Protein AF-A0A183GHV6-F1 (afdb_monomer_lite)

Foldseek 3Di:
DVVVVVVVLLCVVVPDPDDLVVVVVVVVVVVVVVVVVVCCVVCVCVQDVPHDDPVSNVVSVCPPVDPVNVVVVVVVVVVVVVVSVCSVPPDVLVVLVVVLVVLVVVVVCCCVVVVDDQDPVNVVVNVVSNVVSVVVNVDRDD

Radius of gyration: 20.8 Å; chains: 1; bounding box: 49×36×45 Å

InterPro domains:
  IPR007271 Nucleotide-sugar transporter [PF04142] (1-137)
  IPR007271 Nucleotide-sugar transporter [PTHR10231] (1-140)

Structure (mmCIF, N/CA/C/O backbone):
data_AF-A0A183GHV6-F1
#
_entry.id   AF-A0A183GHV6-F1
#
loop_
_atom_site.group_PDB
_atom_site.id
_atom_site.type_symbol
_atom_site.label_atom_id
_atom_site.label_alt_id
_atom_site.label_comp_id
_atom_site.label_asym_id
_atom_site.label_entity_id
_atom_site.label_seq_id
_atom_site.pdbx_PDB_ins_code
_atom_site.Cartn_x
_atom_site.Cartn_y
_atom_site.Cartn_z
_atom_site.occupancy
_atom_site.B_iso_or_equiv
_atom_site.auth_seq_id
_atom_site.auth_comp_id
_atom_site.auth_asym_id
_atom_site.auth_atom_id
_atom_site.pdbx_PDB_model_num
ATOM 1 N N . LEU A 1 1 ? 5.113 -12.971 8.756 1.00 46.47 1 LEU A N 1
ATOM 2 C CA . LEU A 1 1 ? 5.790 -11.670 8.529 1.00 46.47 1 LEU A CA 1
ATOM 3 C C . LEU A 1 1 ? 4.842 -10.474 8.697 1.00 46.47 1 LEU A C 1
ATOM 5 O O . LEU A 1 1 ? 5.107 -9.640 9.548 1.00 46.47 1 LEU A O 1
ATOM 9 N N . SER A 1 2 ? 3.716 -10.418 7.967 1.00 44.75 2 SER A N 1
ATOM 10 C CA . SER A 1 2 ? 2.761 -9.287 8.019 1.00 44.75 2 SER A CA 1
ATOM 11 C C . SER A 1 2 ? 2.154 -9.033 9.415 1.00 44.75 2 SER A C 1
ATOM 13 O O . SER A 1 2 ? 2.135 -7.895 9.874 1.00 44.75 2 SER A O 1
ATOM 15 N N . GLY A 1 3 ? 1.780 -10.088 10.154 1.00 49.81 3 GLY A N 1
ATOM 16 C CA . GLY A 1 3 ? 1.239 -9.942 11.516 1.00 49.81 3 GLY A CA 1
ATOM 17 C C . GLY A 1 3 ? 2.227 -9.358 12.537 1.00 49.81 3 GLY A C 1
ATOM 18 O O . GLY A 1 3 ? 1.832 -8.587 13.403 1.00 49.81 3 GLY A O 1
ATOM 19 N N . PHE A 1 4 ? 3.525 -9.651 12.403 1.00 62.03 4 PHE A N 1
ATOM 20 C CA . PHE A 1 4 ? 4.556 -9.124 13.306 1.00 62.03 4 PHE A CA 1
ATOM 21 C C . PHE A 1 4 ? 4.822 -7.632 13.055 1.00 62.03 4 PHE A C 1
ATOM 23 O O . PHE A 1 4 ? 4.940 -6.858 14.003 1.00 62.03 4 PHE A O 1
ATOM 30 N N . ALA A 1 5 ? 4.833 -7.211 11.784 1.00 62.97 5 ALA A N 1
ATOM 31 C CA . ALA A 1 5 ? 4.931 -5.800 11.413 1.00 62.97 5 ALA A CA 1
ATOM 32 C C . ALA A 1 5 ? 3.739 -4.986 11.951 1.00 62.97 5 ALA A C 1
ATOM 34 O O . ALA A 1 5 ? 3.932 -3.879 12.447 1.00 62.97 5 ALA A O 1
ATOM 35 N N . GLY A 1 6 ? 2.531 -5.565 11.928 1.00 54.66 6 GLY A N 1
ATOM 36 C CA . GLY A 1 6 ? 1.328 -4.944 12.489 1.00 54.66 6 GLY A CA 1
ATOM 37 C C . GLY A 1 6 ? 1.416 -4.705 14.000 1.00 54.66 6 GLY A C 1
ATOM 38 O O . GLY A 1 6 ? 1.182 -3.587 14.454 1.00 54.66 6 GLY A O 1
ATOM 39 N N . ILE A 1 7 ? 1.826 -5.717 14.774 1.00 68.62 7 ILE A N 1
ATOM 40 C CA . ILE A 1 7 ? 1.947 -5.615 16.242 1.00 68.62 7 ILE A CA 1
ATOM 41 C C . ILE A 1 7 ? 3.059 -4.630 16.642 1.00 68.62 7 ILE A C 1
ATOM 43 O O . ILE A 1 7 ? 2.906 -3.865 17.596 1.00 68.62 7 ILE A O 1
ATOM 47 N N . TYR A 1 8 ? 4.173 -4.608 15.903 1.00 65.44 8 TYR A N 1
ATOM 48 C CA . TYR A 1 8 ? 5.269 -3.669 16.156 1.00 65.44 8 TYR A CA 1
ATOM 49 C C . TYR A 1 8 ? 4.860 -2.216 15.865 1.00 65.44 8 TYR A C 1
ATOM 51 O O . TYR A 1 8 ? 5.132 -1.324 16.671 1.00 65.44 8 TYR A O 1
ATOM 59 N N . PHE A 1 9 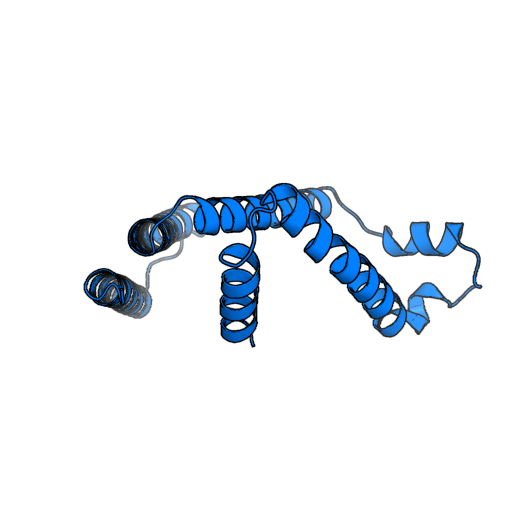? 4.139 -1.989 14.762 1.00 64.75 9 PHE A N 1
ATOM 60 C CA . PHE A 1 9 ? 3.578 -0.684 14.406 1.00 64.75 9 PHE A CA 1
ATOM 61 C C . PHE A 1 9 ? 2.576 -0.198 15.462 1.00 64.75 9 PHE A C 1
ATOM 63 O O . PHE A 1 9 ? 2.652 0.948 15.903 1.00 64.75 9 PHE A O 1
ATOM 70 N N . GLU A 1 10 ? 1.693 -1.084 15.936 1.00 64.88 10 GLU A N 1
ATOM 71 C CA . GLU A 1 10 ? 0.711 -0.785 16.983 1.00 64.88 10 GLU A CA 1
ATOM 72 C C . GLU A 1 10 ? 1.373 -0.406 18.318 1.00 64.88 10 GLU A C 1
ATOM 74 O O . GLU A 1 10 ? 0.989 0.590 18.939 1.00 64.88 10 GLU A O 1
ATOM 79 N N . LYS A 1 11 ? 2.415 -1.140 18.733 1.00 67.06 11 LYS A N 1
ATOM 80 C CA . LYS A 1 11 ? 3.175 -0.851 19.961 1.00 67.06 11 LYS A CA 1
ATOM 81 C C . LYS A 1 11 ? 3.912 0.487 19.880 1.00 67.06 11 LYS A C 1
ATOM 83 O O . LYS A 1 11 ? 3.909 1.251 20.845 1.00 67.06 11 LYS A O 1
ATOM 88 N N . ILE A 1 12 ? 4.498 0.795 18.723 1.00 64.81 12 ILE A N 1
ATOM 89 C CA . ILE A 1 12 ? 5.139 2.089 18.477 1.00 64.81 12 ILE A CA 1
ATOM 90 C C . ILE A 1 12 ? 4.121 3.217 18.501 1.00 64.81 12 ILE A C 1
ATOM 92 O O . ILE A 1 12 ? 4.461 4.265 19.033 1.00 64.81 12 ILE A O 1
ATOM 96 N N . LEU A 1 13 ? 2.901 3.018 17.988 1.00 59.25 13 LEU A N 1
ATOM 97 C CA . LEU A 1 13 ? 1.853 4.041 17.940 1.00 59.25 13 LEU A CA 1
ATOM 98 C C . LEU A 1 13 ? 1.196 4.331 19.296 1.00 59.25 13 LEU A C 1
ATOM 100 O O . LEU A 1 13 ? 0.913 5.490 19.601 1.00 59.25 13 LEU A O 1
ATOM 104 N N . LYS A 1 14 ? 0.959 3.307 20.118 1.00 61.59 14 LYS A N 1
ATOM 105 C CA . LYS A 1 14 ? 0.257 3.465 21.403 1.00 61.59 14 LYS A CA 1
ATOM 106 C C . LYS A 1 14 ? 1.163 3.904 22.565 1.00 61.59 14 LYS A C 1
ATOM 108 O O . LYS A 1 14 ? 0.649 4.357 23.577 1.00 61.59 14 LYS A O 1
ATOM 113 N N . GLY A 1 15 ? 2.491 3.809 22.436 1.00 54.22 15 GLY A N 1
ATOM 114 C CA . GLY A 1 15 ? 3.444 4.094 23.525 1.00 54.22 15 GLY A CA 1
ATOM 115 C C . GLY A 1 15 ? 4.058 5.504 23.586 1.00 54.22 15 GLY A C 1
ATOM 116 O O . GLY A 1 15 ? 5.045 5.683 24.288 1.00 54.22 15 GLY A O 1
ATOM 117 N N . SER A 1 16 ? 3.575 6.496 22.826 1.00 51.66 16 SER A N 1
ATOM 118 C CA . SER A 1 16 ? 4.179 7.850 22.824 1.00 51.66 16 SER A CA 1
ATOM 119 C C . SER A 1 16 ? 3.195 8.917 22.334 1.00 51.66 16 SER A C 1
ATOM 121 O O . SER A 1 16 ? 2.488 8.661 21.355 1.00 51.66 16 SER A O 1
ATOM 123 N N . ASP A 1 17 ? 3.222 10.108 22.942 1.00 55.44 17 ASP A N 1
ATOM 124 C CA . ASP A 1 17 ? 2.400 11.302 22.635 1.00 55.44 17 ASP A CA 1
ATOM 125 C C . ASP A 1 17 ? 2.811 12.023 21.332 1.00 55.44 17 ASP A C 1
ATOM 127 O O . ASP A 1 17 ? 2.689 13.238 21.179 1.00 55.44 17 ASP A O 1
ATOM 131 N N . VAL A 1 18 ? 3.349 11.283 20.364 1.00 58.31 18 VAL A N 1
ATOM 132 C CA . VAL A 1 18 ? 3.822 11.833 19.090 1.00 58.31 18 VAL A CA 1
ATOM 133 C C . VAL A 1 18 ? 2.706 11.761 18.054 1.00 58.31 18 VAL A C 1
ATOM 135 O O . VAL A 1 18 ? 2.031 10.738 17.905 1.00 58.31 18 VAL A O 1
ATOM 138 N N . SER A 1 19 ? 2.533 12.845 17.291 1.00 65.12 19 SER A N 1
ATOM 139 C CA . SER A 1 19 ? 1.513 12.910 16.245 1.00 65.12 19 SER A CA 1
ATOM 140 C C . SER A 1 19 ? 1.689 11.789 15.209 1.00 65.12 19 SER A C 1
ATOM 142 O O . SER A 1 19 ? 2.788 11.431 14.784 1.00 65.12 19 SER A O 1
ATOM 144 N N . ILE A 1 20 ? 0.569 11.217 14.783 1.00 64.75 20 ILE A N 1
ATOM 145 C CA . ILE A 1 20 ? 0.537 10.015 13.934 1.00 64.75 20 ILE A CA 1
ATOM 146 C C . ILE A 1 20 ? 1.094 10.283 12.533 1.00 64.75 20 ILE A C 1
ATOM 148 O O . ILE A 1 20 ? 1.685 9.403 11.914 1.00 64.75 20 ILE A O 1
ATOM 152 N N . TRP A 1 21 ? 0.997 11.530 12.082 1.00 67.19 21 TRP A N 1
ATOM 153 C CA . TRP A 1 21 ? 1.610 12.004 10.847 1.00 67.19 21 TRP A CA 1
ATOM 154 C C . TRP A 1 21 ? 3.138 11.986 10.923 1.00 67.19 21 TRP A C 1
ATOM 156 O O . TRP A 1 21 ? 3.788 11.518 9.993 1.00 67.19 21 TRP A O 1
ATOM 166 N N . ILE A 1 22 ? 3.708 12.402 12.059 1.00 71.06 22 ILE A N 1
ATOM 167 C CA . ILE A 1 22 ? 5.158 12.363 12.289 1.00 71.06 22 ILE A CA 1
ATOM 168 C C . ILE A 1 22 ? 5.654 10.918 12.324 1.00 71.06 22 ILE A C 1
ATOM 170 O O . ILE A 1 22 ? 6.669 10.616 11.703 1.00 71.06 22 ILE A O 1
ATOM 174 N N . ARG A 1 23 ? 4.912 9.997 12.952 1.00 68.56 23 ARG A N 1
ATOM 175 C CA . ARG A 1 23 ? 5.259 8.568 12.912 1.00 68.56 23 ARG A CA 1
ATOM 176 C C 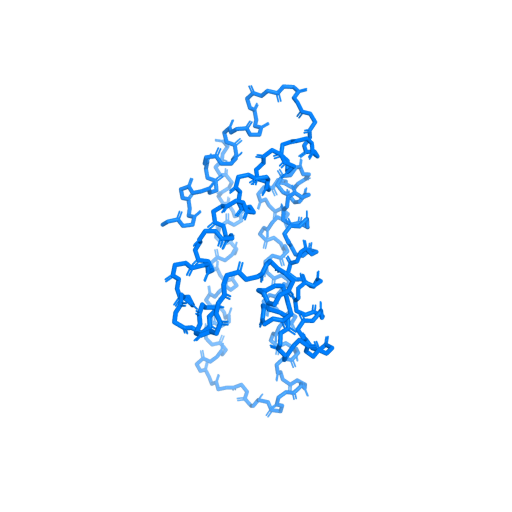. ARG A 1 23 ? 5.178 7.968 11.511 1.00 68.56 23 ARG A C 1
ATOM 178 O O . ARG A 1 23 ? 6.058 7.200 11.139 1.00 68.56 23 ARG A O 1
ATOM 185 N N . ASN A 1 24 ? 4.164 8.330 10.724 1.00 73.62 24 ASN A N 1
ATOM 186 C CA . ASN A 1 24 ? 4.056 7.866 9.341 1.00 73.62 24 ASN A CA 1
ATOM 187 C C . ASN A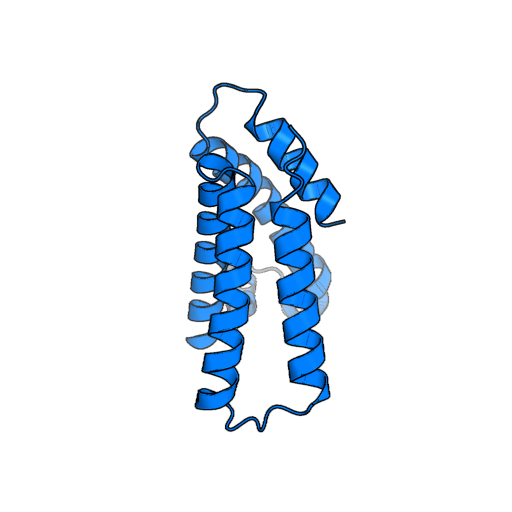 1 24 ? 5.259 8.337 8.504 1.00 73.62 24 ASN A C 1
ATOM 189 O O . ASN A 1 24 ? 5.837 7.552 7.760 1.00 73.62 24 ASN A O 1
ATOM 193 N N . ILE A 1 25 ? 5.705 9.583 8.698 1.00 78.25 25 ILE A N 1
ATOM 194 C CA . ILE A 1 25 ? 6.913 10.119 8.053 1.00 78.25 25 ILE A CA 1
ATOM 195 C C . ILE A 1 25 ? 8.174 9.391 8.543 1.00 78.25 25 ILE A C 1
ATOM 197 O O . ILE A 1 25 ? 8.996 8.974 7.730 1.00 78.25 25 ILE A O 1
ATOM 201 N N . GLN A 1 26 ? 8.318 9.180 9.854 1.00 79.06 26 GLN A N 1
ATOM 202 C CA . GLN A 1 26 ? 9.460 8.470 10.443 1.00 79.06 26 GLN A CA 1
ATOM 203 C C . GLN A 1 26 ? 9.573 7.017 9.978 1.00 79.06 26 GLN A C 1
ATOM 205 O O . GLN A 1 26 ? 10.680 6.499 9.910 1.00 79.06 26 GLN A O 1
ATOM 210 N N . LEU A 1 27 ? 8.457 6.361 9.657 1.00 74.50 27 LEU A N 1
ATOM 211 C CA . LEU A 1 27 ? 8.442 4.994 9.131 1.00 74.50 27 LEU A CA 1
ATOM 212 C C . LEU A 1 27 ? 8.598 4.966 7.604 1.00 74.50 27 LEU A C 1
ATOM 214 O O . LEU A 1 27 ? 9.220 4.047 7.068 1.00 74.50 27 LEU A O 1
ATOM 218 N N . ALA A 1 28 ? 8.115 5.993 6.899 1.00 79.44 28 ALA A N 1
ATOM 219 C CA . ALA A 1 28 ? 8.306 6.139 5.459 1.00 79.44 28 ALA A CA 1
ATOM 220 C C . ALA A 1 28 ? 9.770 6.436 5.088 1.00 79.44 28 ALA A C 1
ATOM 222 O O . ALA A 1 28 ? 10.278 5.857 4.133 1.00 79.44 28 ALA A O 1
ATOM 223 N N . LEU A 1 29 ? 10.472 7.279 5.852 1.00 81.38 29 LEU A N 1
ATOM 224 C CA . LEU A 1 29 ? 11.864 7.669 5.581 1.00 81.38 29 LEU A CA 1
ATOM 225 C C . LEU A 1 29 ? 12.846 6.482 5.448 1.00 81.38 29 LEU A C 1
ATOM 227 O O . LEU A 1 29 ? 13.490 6.365 4.403 1.00 81.38 29 LEU A O 1
ATOM 231 N N . PRO A 1 30 ? 12.960 5.566 6.429 1.00 80.12 30 PRO A N 1
ATOM 232 C CA . PRO A 1 30 ? 13.814 4.391 6.293 1.00 80.12 30 PRO A CA 1
ATOM 233 C C . PRO A 1 30 ? 13.283 3.430 5.224 1.00 80.12 30 PRO A C 1
ATOM 235 O O . PRO A 1 30 ? 14.077 2.805 4.527 1.00 80.12 30 PRO A O 1
ATOM 238 N N . SER A 1 31 ? 11.962 3.348 5.030 1.00 79.75 31 SER A N 1
ATOM 239 C CA . SER A 1 31 ? 11.369 2.513 3.976 1.00 79.75 31 SER A CA 1
ATOM 240 C C . SER A 1 31 ? 11.790 2.966 2.577 1.00 79.75 31 SER A C 1
ATOM 242 O O . SER A 1 31 ? 12.114 2.123 1.746 1.00 79.75 31 SER A O 1
ATOM 244 N N . ILE A 1 32 ? 11.852 4.278 2.323 1.00 82.94 32 ILE A N 1
ATOM 245 C CA . ILE A 1 32 ? 12.343 4.842 1.055 1.00 82.94 32 ILE A CA 1
ATOM 246 C C . ILE A 1 32 ? 13.817 4.483 0.850 1.00 82.94 32 ILE A C 1
ATOM 248 O O . ILE A 1 32 ? 14.193 4.051 -0.237 1.00 82.94 32 ILE A O 1
ATOM 252 N N . PHE A 1 33 ? 14.639 4.603 1.896 1.00 83.38 33 PHE A N 1
ATOM 253 C CA . PHE A 1 33 ? 16.059 4.257 1.826 1.00 83.38 33 PHE A CA 1
ATOM 254 C C . PHE A 1 33 ? 16.275 2.776 1.479 1.00 83.38 33 PHE A C 1
ATOM 256 O O . PHE A 1 33 ? 17.013 2.455 0.548 1.00 83.38 33 PHE A O 1
ATOM 263 N N . PHE A 1 34 ? 15.586 1.869 2.177 1.00 80.81 34 PHE A N 1
ATOM 264 C CA . PHE A 1 34 ? 15.679 0.435 1.899 1.00 80.81 34 PHE A CA 1
ATOM 265 C C . PHE A 1 34 ? 15.079 0.055 0.543 1.00 80.81 34 PHE A C 1
ATOM 267 O O . PHE A 1 34 ? 15.654 -0.785 -0.145 1.00 80.81 34 PHE A O 1
ATOM 274 N N . ALA A 1 35 ? 13.969 0.670 0.129 1.00 80.38 35 ALA A N 1
ATOM 275 C CA . ALA A 1 35 ? 13.368 0.427 -1.182 1.00 80.38 35 ALA A CA 1
ATOM 276 C C . ALA A 1 35 ? 14.309 0.840 -2.319 1.00 80.38 35 ALA A C 1
ATOM 278 O O . ALA A 1 35 ? 14.461 0.099 -3.290 1.00 80.38 35 ALA A O 1
ATOM 279 N N . LEU A 1 36 ? 14.986 1.981 -2.169 1.00 77.31 36 LEU A N 1
ATOM 280 C CA . LEU A 1 36 ? 15.978 2.456 -3.126 1.00 77.31 36 LEU A CA 1
ATOM 281 C C . LEU A 1 36 ? 17.183 1.503 -3.197 1.00 77.31 36 LEU A C 1
ATOM 283 O O . LEU A 1 36 ? 17.592 1.111 -4.287 1.00 77.31 36 LEU A O 1
ATOM 287 N N . LEU A 1 37 ? 17.704 1.067 -2.046 1.00 80.25 37 LEU A N 1
ATOM 288 C CA . LEU A 1 37 ? 18.802 0.096 -1.974 1.00 80.25 37 LEU A CA 1
ATOM 289 C C . LEU A 1 37 ? 18.410 -1.231 -2.645 1.00 80.25 37 LEU A C 1
ATOM 291 O O . LEU A 1 37 ? 19.166 -1.771 -3.449 1.00 80.25 37 LEU A O 1
ATOM 295 N N . PHE A 1 38 ? 17.205 -1.732 -2.374 1.00 78.44 38 PHE A N 1
ATOM 296 C CA . PHE A 1 38 ? 16.706 -2.974 -2.961 1.00 78.44 38 PHE A CA 1
ATOM 297 C C . PHE A 1 38 ? 16.516 -2.870 -4.480 1.00 78.44 38 PHE A C 1
ATOM 299 O O . PHE A 1 38 ? 16.835 -3.817 -5.198 1.00 78.44 38 PHE A O 1
ATOM 306 N N . ALA A 1 39 ? 16.039 -1.721 -4.971 1.00 74.50 39 ALA A N 1
ATOM 307 C CA . ALA A 1 39 ? 15.926 -1.444 -6.401 1.00 74.50 39 ALA A CA 1
ATOM 308 C C . ALA A 1 39 ? 17.302 -1.463 -7.085 1.00 74.50 39 ALA A C 1
ATOM 310 O O . ALA A 1 39 ? 17.463 -2.129 -8.106 1.00 74.50 39 ALA A O 1
ATOM 311 N N . PHE A 1 40 ? 18.313 -0.830 -6.480 1.00 72.00 40 PHE A N 1
ATOM 312 C CA . PHE A 1 40 ? 19.687 -0.892 -6.980 1.00 72.00 40 PHE A CA 1
ATOM 313 C C . PHE A 1 40 ? 20.236 -2.320 -6.983 1.00 72.00 40 PHE A C 1
ATOM 315 O O . PHE A 1 40 ? 20.758 -2.758 -7.998 1.00 72.00 40 PHE A O 1
ATOM 322 N N . VAL A 1 41 ? 20.072 -3.078 -5.894 1.00 74.62 41 VAL A N 1
ATOM 323 C CA . VAL A 1 41 ? 20.602 -4.450 -5.793 1.00 74.62 41 VAL A CA 1
ATOM 324 C C . VAL A 1 41 ? 19.962 -5.399 -6.807 1.00 74.62 41 VAL A C 1
ATOM 326 O O . VAL A 1 41 ? 20.662 -6.216 -7.406 1.00 74.62 41 VAL A O 1
ATOM 329 N N . LYS A 1 42 ? 18.643 -5.300 -7.000 1.00 71.94 42 LYS A N 1
ATOM 330 C CA . LYS A 1 42 ? 17.873 -6.214 -7.851 1.00 71.94 42 LYS A CA 1
ATOM 331 C C . LYS A 1 42 ? 18.047 -5.933 -9.344 1.00 71.94 42 LYS A C 1
ATOM 333 O O . LYS A 1 42 ? 18.125 -6.881 -10.119 1.00 71.94 42 LYS A O 1
ATOM 338 N N . ASP A 1 43 ? 18.118 -4.663 -9.733 1.00 68.81 43 ASP A N 1
ATOM 339 C CA . ASP A 1 43 ? 18.228 -4.242 -11.135 1.00 68.81 43 ASP A CA 1
ATOM 340 C C . ASP A 1 43 ? 19.630 -3.700 -11.487 1.00 68.81 43 ASP A C 1
ATOM 342 O O . ASP A 1 43 ? 19.792 -2.994 -12.483 1.00 68.81 43 ASP A O 1
ATOM 346 N N . ASN A 1 44 ? 20.659 -4.073 -10.710 1.00 62.91 44 ASN A N 1
ATOM 347 C CA . ASN A 1 44 ? 22.058 -3.652 -10.884 1.00 62.91 44 ASN A CA 1
ATOM 348 C C . ASN A 1 44 ? 22.543 -3.748 -12.345 1.00 62.91 44 ASN A C 1
ATOM 350 O O . ASN A 1 44 ? 23.099 -2.786 -12.869 1.00 62.91 44 ASN A O 1
ATOM 354 N N . ASP A 1 45 ? 22.266 -4.862 -13.030 1.00 61.84 45 ASP A N 1
ATOM 355 C CA . ASP A 1 45 ? 22.705 -5.090 -14.418 1.00 61.84 45 ASP A CA 1
ATOM 356 C C . ASP A 1 45 ? 22.028 -4.159 -15.439 1.00 61.84 45 ASP A C 1
ATOM 358 O O . ASP A 1 45 ? 22.640 -3.768 -16.429 1.00 61.84 45 ASP A O 1
ATOM 362 N N . LYS A 1 46 ? 20.767 -3.767 -15.214 1.00 60.62 46 LYS A N 1
ATOM 363 C CA . LYS A 1 46 ? 20.009 -2.890 -16.131 1.00 60.62 46 LYS A CA 1
ATOM 364 C C . LYS A 1 46 ? 20.231 -1.406 -15.836 1.00 60.62 46 LYS A C 1
ATOM 366 O O . LYS A 1 46 ? 20.147 -0.566 -16.738 1.00 60.62 46 LYS A O 1
ATOM 371 N N . ILE A 1 47 ? 20.512 -1.084 -14.575 1.00 59.28 47 ILE A N 1
ATOM 372 C CA . ILE A 1 47 ? 20.723 0.283 -14.098 1.00 59.28 47 ILE A CA 1
ATOM 373 C C . ILE A 1 47 ? 22.150 0.762 -14.408 1.00 59.28 47 ILE A C 1
ATOM 375 O O . ILE A 1 47 ? 22.310 1.920 -14.791 1.00 59.28 47 ILE A O 1
ATOM 379 N N . PHE A 1 48 ? 23.167 -0.106 -14.314 1.00 59.62 48 PHE A N 1
ATOM 380 C CA . PHE A 1 48 ? 24.582 0.279 -14.457 1.00 59.62 48 PHE A CA 1
ATOM 381 C C . PHE A 1 48 ? 25.246 -0.095 -15.794 1.00 59.62 48 PHE A C 1
ATOM 383 O O . PHE A 1 48 ? 26.442 0.145 -15.952 1.00 59.62 48 PHE A O 1
ATOM 390 N N . SER A 1 49 ? 24.502 -0.616 -16.779 1.00 58.19 49 SER A N 1
ATOM 391 C CA . SER A 1 49 ? 25.088 -1.147 -18.024 1.00 58.19 49 SER A CA 1
ATOM 392 C C . SER A 1 49 ? 25.894 -0.140 -18.868 1.00 58.19 49 SER A C 1
ATOM 394 O O . SER A 1 49 ? 26.770 -0.572 -19.602 1.00 58.19 49 SER A O 1
ATOM 396 N N . ASP A 1 50 ? 25.628 1.173 -18.771 1.00 54.81 50 ASP A N 1
ATOM 397 C CA . ASP A 1 50 ? 26.302 2.227 -19.568 1.00 54.81 50 ASP A CA 1
ATOM 398 C C . ASP A 1 50 ? 26.910 3.367 -18.720 1.00 54.81 50 ASP A C 1
ATOM 400 O O . ASP A 1 50 ? 27.198 4.452 -19.225 1.00 54.81 50 ASP A O 1
ATOM 404 N N . GLY A 1 51 ? 27.137 3.138 -17.422 1.00 59.03 51 GLY A N 1
ATOM 405 C CA . GLY A 1 51 ? 27.855 4.075 -16.545 1.00 59.03 51 GLY A CA 1
ATOM 406 C C . GLY A 1 51 ? 27.016 4.748 -15.449 1.00 59.03 51 GLY A C 1
ATOM 407 O O . GLY A 1 51 ? 25.793 4.834 -15.508 1.00 59.03 51 GLY A O 1
ATOM 408 N N . GLY A 1 52 ? 27.707 5.232 -14.409 1.00 61.56 52 GLY A N 1
ATOM 409 C CA . GLY A 1 52 ? 27.130 5.687 -13.133 1.00 61.56 52 GLY A CA 1
ATOM 410 C C . GLY A 1 52 ? 26.627 7.134 -13.088 1.00 61.56 52 GLY A C 1
ATOM 411 O O . GLY A 1 52 ? 26.661 7.752 -12.024 1.00 61.56 52 GLY A O 1
ATOM 412 N N . ALA A 1 53 ? 26.205 7.713 -14.216 1.00 65.88 53 ALA A N 1
ATOM 413 C CA . ALA A 1 53 ? 25.705 9.088 -14.235 1.00 65.88 53 ALA A CA 1
ATOM 414 C C . ALA A 1 53 ? 24.344 9.181 -13.503 1.00 65.88 53 ALA A C 1
ATOM 416 O O . ALA A 1 53 ? 23.387 8.530 -13.931 1.00 65.88 53 ALA A O 1
ATOM 417 N N . PRO A 1 54 ? 24.197 10.023 -12.457 1.00 65.88 54 PRO A N 1
ATOM 418 C CA . PRO A 1 54 ? 22.980 10.076 -11.642 1.00 65.88 54 PRO A CA 1
ATOM 419 C C . PRO A 1 54 ? 21.712 10.347 -12.460 1.00 65.88 54 PRO A C 1
ATOM 421 O O . PRO A 1 54 ? 20.685 9.723 -12.231 1.00 65.88 54 PRO A O 1
ATOM 424 N N . ALA A 1 55 ? 21.785 11.230 -13.462 1.00 64.38 55 ALA A N 1
ATOM 425 C CA . ALA A 1 55 ? 20.648 11.578 -14.316 1.00 64.38 55 ALA A CA 1
ATOM 426 C C . ALA A 1 55 ? 20.148 10.403 -15.184 1.00 64.38 55 ALA A C 1
ATOM 428 O O . ALA A 1 55 ? 18.944 10.268 -15.400 1.00 64.38 55 ALA A O 1
ATOM 429 N N . ALA A 1 56 ? 21.051 9.530 -15.644 1.00 64.06 56 ALA A N 1
ATOM 430 C CA . ALA A 1 56 ? 20.697 8.363 -16.454 1.00 64.06 56 ALA A CA 1
ATOM 431 C C . ALA A 1 56 ? 20.011 7.271 -15.616 1.00 64.06 56 ALA A C 1
ATOM 433 O O . ALA A 1 56 ? 19.102 6.599 -16.102 1.00 64.06 56 ALA A O 1
ATOM 434 N N . ILE A 1 57 ? 20.393 7.150 -14.341 1.00 67.25 57 ILE A N 1
ATOM 435 C CA . ILE A 1 57 ? 19.774 6.237 -13.375 1.00 67.25 57 ILE A CA 1
ATOM 436 C C . ILE A 1 57 ? 18.305 6.622 -13.150 1.00 67.25 57 ILE A C 1
ATOM 438 O O . ILE A 1 57 ? 17.428 5.775 -13.309 1.00 67.25 57 ILE A O 1
ATOM 442 N N . TRP A 1 58 ? 18.013 7.900 -12.870 1.00 67.25 58 TRP A N 1
ATOM 443 C CA . TRP A 1 58 ? 16.629 8.372 -12.695 1.00 67.25 58 TRP A CA 1
ATOM 444 C C . TRP A 1 58 ? 15.785 8.183 -13.964 1.00 67.25 58 TRP A C 1
ATOM 446 O O . TRP A 1 58 ? 14.634 7.754 -13.880 1.00 67.25 58 TRP A O 1
ATOM 456 N N . GLY A 1 59 ? 16.365 8.445 -15.142 1.00 64.88 59 GLY A N 1
ATOM 457 C CA . GLY A 1 59 ? 15.696 8.245 -16.431 1.00 64.88 59 GLY A CA 1
ATOM 458 C C . GLY A 1 59 ? 15.368 6.778 -16.735 1.00 64.88 59 GLY A C 1
ATOM 459 O O . GLY A 1 59 ? 14.303 6.494 -17.278 1.00 64.88 59 GLY A O 1
ATOM 460 N N . ARG A 1 60 ? 16.238 5.835 -16.346 1.00 67.88 60 ARG A N 1
ATOM 461 C CA . ARG A 1 60 ? 15.999 4.389 -16.512 1.00 67.88 60 ARG A CA 1
ATOM 462 C C . ARG A 1 60 ? 15.062 3.812 -15.450 1.00 67.88 60 ARG A C 1
ATOM 464 O O . ARG A 1 60 ? 14.265 2.940 -15.777 1.00 67.88 60 ARG A O 1
ATOM 471 N N . MET A 1 61 ? 15.090 4.322 -14.216 1.00 65.25 61 MET A N 1
ATOM 472 C CA . MET A 1 61 ? 14.124 3.936 -13.174 1.00 65.25 61 MET A CA 1
ATOM 473 C C . MET A 1 61 ? 12.680 4.295 -13.551 1.00 65.25 61 MET A C 1
ATOM 475 O O . MET A 1 61 ? 11.755 3.578 -13.183 1.00 65.25 61 MET A O 1
ATOM 479 N N . LEU A 1 62 ? 12.490 5.388 -14.294 1.00 68.00 62 LEU A N 1
ATOM 480 C CA . LEU A 1 62 ? 11.184 5.843 -14.783 1.00 68.00 62 LEU A CA 1
ATOM 481 C C . LEU A 1 62 ? 10.888 5.387 -16.223 1.00 68.00 62 LEU A C 1
ATOM 483 O O . LEU A 1 62 ? 9.907 5.826 -16.826 1.00 68.00 62 LEU A O 1
ATOM 487 N N . TYR A 1 63 ? 11.710 4.506 -16.796 1.00 69.31 63 TYR A N 1
ATOM 488 C CA . TYR A 1 63 ? 11.496 4.001 -18.148 1.00 69.31 63 TYR A CA 1
ATOM 489 C C . TYR A 1 63 ? 10.280 3.064 -18.187 1.00 69.31 63 TYR A C 1
ATOM 491 O O . TYR A 1 63 ? 10.224 2.072 -17.463 1.00 69.31 63 TYR A O 1
ATOM 499 N N . GLY A 1 64 ? 9.293 3.381 -19.032 1.00 72.81 64 GLY A N 1
ATOM 500 C CA . GLY A 1 64 ? 8.041 2.620 -19.133 1.00 72.81 64 GLY A CA 1
ATOM 501 C C . GLY A 1 64 ? 6.986 2.971 -18.075 1.00 72.81 64 GLY A C 1
ATOM 502 O O . GLY A 1 64 ? 6.016 2.231 -17.919 1.00 72.81 64 GLY A O 1
ATOM 503 N N . PHE A 1 65 ? 7.145 4.089 -17.353 1.00 77.50 65 PHE A N 1
ATOM 504 C CA . PHE A 1 65 ? 6.095 4.620 -16.478 1.00 77.50 65 PHE A CA 1
ATOM 505 C C . PHE A 1 65 ? 4.926 5.171 -17.299 1.00 77.50 65 PHE A C 1
ATOM 507 O O . PHE A 1 65 ? 4.904 6.336 -17.693 1.00 77.50 65 PHE A O 1
ATOM 514 N N . ASP A 1 66 ? 3.944 4.314 -17.544 1.00 83.62 66 ASP A N 1
ATOM 515 C CA . ASP A 1 66 ? 2.687 4.689 -18.183 1.00 83.62 66 ASP A CA 1
ATOM 516 C C . ASP A 1 66 ? 1.687 5.283 -17.171 1.00 83.62 66 ASP A C 1
ATOM 518 O O . ASP A 1 66 ? 1.865 5.180 -15.949 1.00 83.62 66 ASP A O 1
ATOM 522 N N . TRP A 1 67 ? 0.588 5.870 -17.652 1.00 86.19 67 TRP A N 1
ATOM 523 C CA . TRP A 1 67 ? -0.450 6.466 -16.794 1.00 86.19 67 TRP A CA 1
ATOM 524 C C . TRP A 1 67 ? -1.028 5.450 -15.789 1.00 86.19 67 TRP A C 1
ATOM 526 O O . TRP A 1 67 ? -1.328 5.794 -14.645 1.00 86.19 67 TRP A O 1
ATOM 536 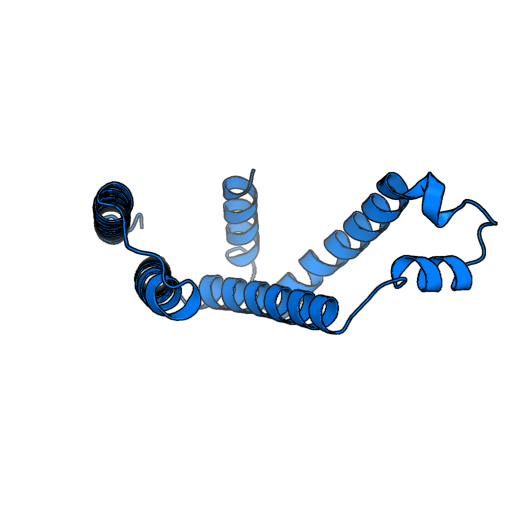N N . ALA A 1 68 ? -1.114 4.176 -16.184 1.00 85.06 68 ALA A N 1
ATOM 537 C CA . ALA A 1 68 ? -1.587 3.086 -15.335 1.00 85.06 68 ALA A CA 1
ATOM 538 C C . ALA A 1 68 ? -0.668 2.831 -14.123 1.00 85.06 68 ALA A C 1
ATOM 540 O O . ALA A 1 68 ? -1.148 2.497 -13.033 1.00 85.06 68 ALA A O 1
ATOM 541 N N . VAL A 1 69 ? 0.647 3.031 -14.276 1.00 86.25 69 VAL A N 1
ATOM 542 C CA . VAL A 1 69 ? 1.620 2.890 -13.180 1.00 86.25 69 VAL A CA 1
ATOM 543 C C . VAL A 1 69 ? 1.402 3.997 -12.154 1.00 86.25 69 VAL A C 1
ATOM 545 O O . VAL A 1 69 ? 1.316 3.721 -10.957 1.00 86.25 69 VAL A O 1
ATOM 548 N N . TRP A 1 70 ? 1.202 5.234 -12.614 1.00 84.94 70 TRP A N 1
ATOM 549 C CA . TRP A 1 70 ? 0.887 6.366 -11.741 1.00 84.94 70 TRP A CA 1
ATOM 550 C C . TRP A 1 70 ? -0.412 6.166 -10.961 1.00 84.94 70 TRP A C 1
ATOM 552 O O . TRP A 1 70 ? -0.440 6.408 -9.753 1.00 84.94 70 TRP A O 1
ATOM 562 N N . VAL A 1 71 ? -1.463 5.655 -11.608 1.00 88.38 71 VAL A N 1
ATOM 563 C CA . VAL A 1 71 ? -2.726 5.319 -10.931 1.00 88.38 71 VAL A CA 1
ATOM 564 C C . VAL A 1 71 ? -2.517 4.228 -9.876 1.00 88.38 71 VAL A C 1
ATOM 566 O O . VAL A 1 71 ? -3.028 4.344 -8.762 1.00 88.38 71 VAL A O 1
ATOM 569 N N . THR A 1 72 ? -1.716 3.204 -10.178 1.00 85.38 72 THR A N 1
ATOM 570 C CA . THR A 1 72 ? -1.412 2.115 -9.233 1.00 85.38 72 THR A CA 1
ATOM 571 C C . THR A 1 72 ? -0.615 2.610 -8.022 1.00 85.38 72 THR A C 1
ATOM 573 O O . THR A 1 72 ? -0.865 2.189 -6.890 1.00 85.38 72 THR A O 1
ATOM 576 N N . ILE A 1 73 ? 0.319 3.540 -8.222 1.00 87.44 73 ILE A N 1
ATOM 577 C CA . ILE A 1 73 ? 1.068 4.168 -7.126 1.00 87.44 73 ILE A CA 1
ATOM 578 C C . ILE A 1 73 ? 0.133 5.026 -6.272 1.00 87.44 73 ILE A C 1
ATOM 580 O O . ILE A 1 73 ? 0.146 4.903 -5.047 1.00 87.44 73 ILE A O 1
ATOM 584 N N . ALA A 1 74 ? -0.714 5.844 -6.902 1.00 87.88 74 ALA A N 1
ATOM 585 C CA . ALA A 1 74 ? -1.658 6.708 -6.202 1.00 87.88 74 ALA A CA 1
ATOM 586 C C . ALA A 1 74 ? -2.655 5.903 -5.356 1.00 87.88 74 ALA A C 1
ATOM 588 O O . ALA A 1 74 ? -2.845 6.210 -4.177 1.00 87.88 74 ALA A O 1
ATOM 589 N N . ILE A 1 75 ? -3.244 4.840 -5.918 1.00 85.00 75 ILE A N 1
ATOM 590 C CA . ILE A 1 75 ? -4.212 4.008 -5.192 1.00 85.00 75 ILE A CA 1
ATOM 591 C C . ILE A 1 75 ? -3.543 3.248 -4.040 1.00 85.00 75 ILE A C 1
ATOM 593 O O . ILE A 1 75 ? -4.121 3.132 -2.960 1.00 85.00 75 ILE A O 1
ATOM 597 N N . SER A 1 76 ? -2.299 2.798 -4.231 1.00 82.50 76 SER A N 1
ATOM 598 C CA . SER A 1 76 ? -1.528 2.094 -3.199 1.00 82.50 76 SER A CA 1
ATOM 599 C C . SER A 1 76 ? -1.123 3.027 -2.056 1.00 82.50 76 SER A C 1
ATOM 601 O O . SER A 1 76 ? -1.267 2.671 -0.885 1.00 82.50 76 SER A O 1
ATOM 603 N N . ALA A 1 77 ? -0.674 4.244 -2.378 1.00 82.81 77 ALA A N 1
ATOM 604 C CA . ALA A 1 77 ? -0.342 5.267 -1.389 1.00 82.81 77 ALA A CA 1
ATOM 605 C C . ALA A 1 77 ? -1.579 5.696 -0.586 1.00 82.81 77 ALA A C 1
ATOM 607 O O . ALA A 1 77 ? -1.534 5.760 0.645 1.00 82.81 77 ALA A O 1
ATOM 608 N N . PHE A 1 78 ? -2.705 5.925 -1.268 1.00 84.31 78 PHE A N 1
ATOM 609 C CA . PHE A 1 78 ? -3.971 6.252 -0.619 1.00 84.31 78 PHE A CA 1
ATOM 610 C C . PHE A 1 78 ? -4.461 5.105 0.274 1.00 84.31 78 PHE A C 1
ATOM 612 O O . PHE A 1 78 ? -4.834 5.341 1.422 1.00 84.31 78 PHE A O 1
ATOM 619 N N . GLY A 1 79 ? -4.377 3.856 -0.197 1.00 80.88 79 GLY A N 1
ATOM 620 C CA . GLY A 1 79 ? -4.702 2.671 0.597 1.00 80.88 79 GLY A CA 1
ATOM 621 C C . GLY A 1 79 ? -3.876 2.579 1.884 1.00 80.88 79 GLY A C 1
ATOM 622 O O . GLY A 1 79 ? -4.434 2.345 2.956 1.00 80.88 79 GLY A O 1
ATOM 623 N N . GLY A 1 80 ? -2.568 2.850 1.810 1.00 77.44 80 GLY A N 1
ATOM 624 C CA . GLY A 1 80 ? -1.692 2.901 2.985 1.00 77.44 80 GLY A CA 1
ATOM 625 C C . GLY A 1 80 ? -2.093 3.982 3.997 1.00 77.44 80 GLY A C 1
ATOM 626 O O . GLY A 1 80 ? -2.128 3.722 5.202 1.00 77.44 80 GLY A O 1
ATOM 627 N N . LEU A 1 81 ? -2.467 5.175 3.519 1.00 77.75 81 LEU A N 1
ATOM 628 C CA . LEU A 1 81 ? -2.969 6.257 4.374 1.00 77.75 81 LEU A CA 1
ATOM 629 C C . LEU A 1 81 ? -4.304 5.896 5.036 1.00 77.75 81 LEU A C 1
ATOM 631 O O . LEU A 1 81 ? -4.462 6.111 6.238 1.00 77.75 81 LEU A O 1
ATOM 635 N N . VAL A 1 82 ? -5.242 5.305 4.290 1.00 77.50 82 VAL A N 1
ATOM 636 C CA . VAL A 1 82 ? -6.532 4.847 4.828 1.00 77.50 82 VAL A CA 1
ATOM 637 C C . VAL A 1 82 ? -6.317 3.807 5.927 1.00 77.50 82 VAL A C 1
ATOM 639 O O . VAL A 1 82 ? -6.922 3.922 6.990 1.00 77.50 82 VAL A O 1
ATOM 642 N N . VAL A 1 83 ? -5.410 2.845 5.737 1.00 70.94 83 VAL A N 1
ATOM 643 C CA . VAL A 1 83 ? -5.072 1.854 6.773 1.00 70.94 83 VAL A CA 1
ATOM 644 C C . VAL A 1 83 ? -4.509 2.526 8.031 1.00 70.94 83 VAL A C 1
ATOM 646 O O . VAL A 1 83 ? -4.918 2.174 9.137 1.00 70.94 83 VAL A O 1
ATOM 649 N N . ALA A 1 84 ? -3.630 3.524 7.894 1.00 68.75 84 ALA A N 1
ATOM 650 C CA . ALA A 1 84 ? -3.098 4.269 9.038 1.00 68.75 84 ALA A CA 1
ATOM 651 C C . ALA A 1 84 ? -4.192 5.048 9.797 1.00 68.75 84 ALA A C 1
ATOM 653 O O . ALA A 1 84 ? -4.197 5.073 11.030 1.00 68.75 84 ALA A O 1
ATOM 654 N N . VAL A 1 85 ? -5.148 5.644 9.076 1.00 68.56 85 VAL A N 1
ATOM 655 C CA . VAL A 1 85 ? -6.313 6.330 9.662 1.00 68.56 85 VAL A CA 1
ATOM 656 C C . VAL A 1 85 ? -7.238 5.336 10.368 1.00 68.56 85 VAL A C 1
ATOM 658 O O . VAL A 1 85 ? -7.665 5.603 11.490 1.00 68.56 85 VAL A O 1
ATOM 661 N N . VAL A 1 86 ? -7.491 4.167 9.773 1.00 65.38 86 VAL A N 1
ATOM 662 C CA . VAL A 1 86 ? -8.270 3.083 10.393 1.00 65.38 86 VAL A CA 1
ATOM 663 C C . VAL A 1 86 ? -7.591 2.610 11.678 1.00 65.38 86 VAL A C 1
ATOM 665 O O . VAL A 1 86 ? -8.248 2.501 12.699 1.00 65.38 86 VAL A O 1
ATOM 668 N N . ILE A 1 87 ? -6.273 2.412 11.701 1.00 65.62 87 ILE A N 1
ATOM 669 C CA . ILE A 1 87 ? -5.564 2.029 12.938 1.00 65.62 87 ILE A CA 1
ATOM 670 C C . ILE A 1 87 ? -5.708 3.098 14.039 1.00 65.62 87 ILE A C 1
ATOM 672 O O . ILE A 1 87 ? -5.734 2.759 15.220 1.00 65.62 87 ILE A O 1
ATOM 676 N N . LYS A 1 88 ? -5.813 4.380 13.666 1.00 63.19 88 LYS A N 1
ATOM 677 C CA . LYS A 1 88 ? -5.959 5.500 14.607 1.00 63.19 88 LYS A CA 1
ATOM 678 C C . LYS A 1 88 ? -7.382 5.662 15.151 1.00 63.19 88 LYS A C 1
ATOM 680 O O . LYS A 1 88 ? -7.532 6.041 16.308 1.00 63.19 88 LYS A O 1
ATOM 685 N N . PHE A 1 89 ? -8.396 5.463 14.314 1.00 60.75 89 PHE A N 1
ATOM 686 C CA . PHE A 1 89 ? -9.776 5.862 14.620 1.00 60.75 89 PHE A CA 1
ATOM 687 C C . PHE A 1 89 ? -10.785 4.711 14.628 1.00 60.75 89 PHE A C 1
ATOM 689 O O . PHE A 1 89 ? -11.930 4.922 15.015 1.00 60.75 89 PHE A O 1
ATOM 696 N N . ALA A 1 90 ? -10.394 3.512 14.200 1.00 56.94 90 ALA A N 1
ATOM 697 C CA . ALA A 1 90 ? -11.271 2.355 14.151 1.00 56.94 90 ALA A CA 1
ATOM 698 C C . ALA A 1 90 ? -10.899 1.352 15.246 1.00 56.94 90 ALA A C 1
ATOM 700 O O . ALA A 1 90 ? -9.818 0.758 15.225 1.00 56.94 90 ALA A O 1
ATOM 701 N N . ASP A 1 91 ? -11.842 1.090 16.149 1.00 64.25 91 ASP A N 1
ATOM 702 C CA . ASP A 1 91 ? -11.828 -0.130 16.949 1.00 64.25 91 ASP A CA 1
ATOM 703 C C . ASP A 1 91 ? -11.839 -1.355 16.022 1.00 64.25 91 ASP A C 1
ATOM 705 O O . ASP A 1 91 ? -12.346 -1.304 14.894 1.00 64.25 91 ASP A O 1
ATOM 709 N N . ASN A 1 92 ? -11.306 -2.489 16.486 1.00 58.09 92 ASN A N 1
ATOM 710 C CA . ASN A 1 92 ? -11.208 -3.718 15.683 1.00 58.09 92 ASN A CA 1
ATOM 711 C C . ASN A 1 92 ? -12.549 -4.159 15.050 1.00 58.09 92 ASN A C 1
ATOM 713 O O . ASN A 1 92 ? -12.543 -4.823 14.015 1.00 58.09 92 ASN A O 1
ATOM 717 N N . ILE A 1 93 ? -13.684 -3.720 15.605 1.00 59.66 93 ILE A N 1
ATOM 718 C CA . ILE A 1 93 ? -15.032 -3.929 15.063 1.00 59.66 93 ILE A CA 1
ATOM 719 C C . ILE A 1 93 ? -15.238 -3.200 13.724 1.00 59.66 93 ILE A C 1
ATOM 721 O O . ILE A 1 93 ? -15.679 -3.812 12.753 1.00 59.66 93 ILE A O 1
ATOM 725 N N . LEU A 1 94 ? -14.877 -1.918 13.612 1.00 65.44 94 LEU A N 1
ATOM 726 C CA . LEU A 1 94 ? -15.112 -1.143 12.385 1.00 65.44 94 LEU A CA 1
ATOM 727 C C . LEU A 1 94 ? -14.214 -1.633 11.229 1.00 65.44 94 LEU A C 1
ATOM 729 O O . LEU A 1 94 ? -14.622 -1.627 10.066 1.00 65.44 94 LEU A O 1
ATOM 733 N N . LYS A 1 95 ? -13.031 -2.170 11.552 1.00 65.06 95 LYS A N 1
ATOM 734 C CA . LYS A 1 95 ? -12.149 -2.863 10.596 1.00 65.06 95 LYS A CA 1
ATOM 735 C C . LYS A 1 95 ? -12.774 -4.165 10.068 1.00 65.06 95 LYS A C 1
ATOM 737 O O . LYS A 1 95 ? -12.707 -4.432 8.865 1.00 65.06 95 LYS A O 1
ATOM 742 N N . ALA A 1 96 ? -13.408 -4.957 10.936 1.00 66.81 96 ALA A N 1
ATOM 743 C CA . ALA A 1 96 ? -14.120 -6.176 10.541 1.00 66.81 96 ALA A CA 1
ATOM 744 C C . ALA A 1 96 ? -15.339 -5.865 9.649 1.00 66.81 96 ALA A C 1
ATOM 746 O O . ALA A 1 96 ? -15.555 -6.536 8.633 1.00 66.81 96 ALA A O 1
ATOM 747 N N . PHE A 1 97 ? -16.074 -4.791 9.952 1.00 67.44 97 PHE A N 1
ATOM 748 C CA . PHE A 1 97 ? -17.164 -4.300 9.102 1.00 67.44 97 PHE A CA 1
ATOM 749 C C . PHE A 1 97 ? -16.677 -3.858 7.717 1.00 67.44 97 PHE A C 1
ATOM 751 O O . PHE A 1 97 ? -17.237 -4.291 6.710 1.00 67.44 97 PHE A O 1
ATOM 758 N N . ALA A 1 98 ? -15.606 -3.061 7.647 1.00 74.81 98 ALA A N 1
ATOM 759 C CA . ALA A 1 98 ? -15.034 -2.618 6.374 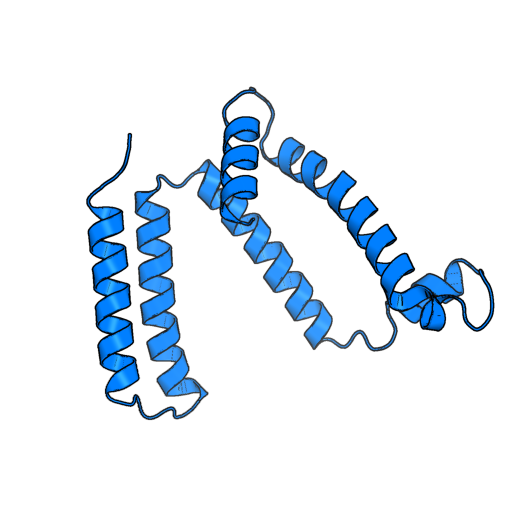1.00 74.81 98 ALA A CA 1
ATOM 760 C C . ALA A 1 98 ? -14.565 -3.801 5.510 1.00 74.81 98 ALA A C 1
ATOM 762 O O . ALA A 1 98 ? -14.798 -3.823 4.302 1.00 74.81 98 ALA A O 1
ATOM 763 N N . THR A 1 99 ? -13.963 -4.815 6.138 1.00 76.75 99 THR A N 1
ATOM 764 C CA . THR A 1 99 ? -13.510 -6.030 5.446 1.00 76.75 99 THR A CA 1
ATOM 765 C C . THR A 1 99 ? -14.697 -6.815 4.885 1.00 76.75 99 THR A C 1
ATOM 767 O O . THR A 1 99 ? -14.690 -7.171 3.708 1.00 76.75 99 THR A O 1
ATOM 770 N N . SER A 1 100 ? -15.753 -7.012 5.684 1.00 72.75 100 SER A N 1
ATOM 771 C CA . SER A 1 100 ? -16.993 -7.674 5.241 1.00 72.75 100 SER A CA 1
ATOM 772 C C . SER A 1 100 ? -17.624 -6.962 4.048 1.00 72.75 100 SER A C 1
ATOM 774 O O . SER A 1 100 ? -17.986 -7.598 3.058 1.00 72.75 100 SER A O 1
ATOM 776 N N . PHE A 1 101 ? -17.720 -5.633 4.121 1.00 78.12 101 PHE A N 1
ATOM 777 C CA . PHE A 1 101 ? -18.288 -4.822 3.053 1.00 78.12 101 PHE A CA 1
ATOM 778 C C . PHE A 1 101 ? -17.456 -4.918 1.768 1.00 78.12 101 PHE A C 1
ATOM 780 O O . PHE A 1 101 ? -18.021 -5.105 0.693 1.00 78.12 101 PHE A O 1
ATOM 787 N N . ALA A 1 102 ? -16.123 -4.887 1.873 1.00 80.19 102 ALA A N 1
ATOM 788 C CA . ALA A 1 102 ? -15.228 -5.054 0.729 1.00 80.19 102 ALA A CA 1
ATOM 789 C C . ALA A 1 102 ? -15.403 -6.419 0.040 1.00 80.19 102 ALA A C 1
ATOM 791 O O . ALA A 1 102 ? -15.393 -6.489 -1.187 1.00 80.19 102 ALA A O 1
ATOM 792 N N . ILE A 1 103 ? -15.611 -7.496 0.806 1.00 80.50 103 ILE A N 1
ATOM 793 C CA . ILE A 1 103 ? -15.858 -8.840 0.258 1.00 80.50 103 ILE A CA 1
ATOM 794 C C . ILE A 1 103 ? -17.165 -8.872 -0.541 1.00 80.50 103 ILE A C 1
ATOM 796 O O . ILE A 1 103 ? -17.174 -9.333 -1.683 1.00 80.50 103 ILE A O 1
ATOM 800 N N . VAL A 1 104 ? -18.256 -8.355 0.031 1.00 77.56 104 VAL A N 1
ATOM 801 C CA . VAL A 1 104 ? -19.570 -8.320 -0.634 1.00 77.56 104 VAL A CA 1
ATOM 802 C C . VAL A 1 104 ? -19.512 -7.462 -1.898 1.00 77.56 104 VAL A C 1
ATOM 804 O O . VAL A 1 104 ? -19.961 -7.889 -2.962 1.00 77.56 104 VAL A O 1
ATOM 807 N N . LEU A 1 105 ? -18.905 -6.280 -1.804 1.00 81.38 105 LEU A N 1
ATOM 808 C CA . LEU A 1 105 ? -18.797 -5.339 -2.913 1.00 81.38 105 LEU A CA 1
ATOM 809 C C . LEU A 1 105 ? -17.919 -5.902 -4.042 1.00 81.38 105 LEU A C 1
ATOM 811 O O . LEU A 1 105 ? -18.303 -5.801 -5.205 1.00 81.38 105 LEU A O 1
ATOM 815 N N . ASN A 1 106 ? -16.819 -6.591 -3.717 1.00 82.25 106 ASN A N 1
ATOM 816 C CA . ASN A 1 106 ? -16.002 -7.304 -4.704 1.00 82.25 106 ASN A CA 1
ATOM 817 C C . ASN A 1 106 ? -16.766 -8.440 -5.390 1.00 82.25 106 ASN A C 1
ATOM 819 O O . ASN A 1 106 ? -16.598 -8.626 -6.591 1.00 82.25 106 ASN A O 1
ATOM 823 N N . CYS A 1 107 ? -17.619 -9.180 -4.676 1.00 74.94 107 CYS A N 1
ATOM 824 C CA . CYS A 1 107 ? -18.450 -10.219 -5.295 1.00 74.94 107 CYS A CA 1
ATOM 825 C C . CYS A 1 107 ? -19.430 -9.622 -6.316 1.00 74.94 107 CYS A C 1
ATOM 827 O O . CYS A 1 107 ? -19.582 -10.157 -7.415 1.00 74.94 107 CYS A O 1
ATOM 829 N N . ILE A 1 108 ? -20.059 -8.491 -5.977 1.00 79.19 108 ILE A N 1
ATOM 830 C CA . ILE A 1 108 ? -20.977 -7.775 -6.872 1.00 79.19 108 ILE A CA 1
ATOM 831 C C . ILE A 1 108 ? -20.215 -7.228 -8.085 1.00 79.19 108 ILE A C 1
ATOM 833 O O . ILE A 1 108 ? -20.624 -7.456 -9.224 1.00 79.19 108 ILE A O 1
ATOM 837 N N . LEU A 1 109 ? -19.077 -6.561 -7.864 1.00 80.75 109 LEU A N 1
ATOM 838 C CA . LEU A 1 109 ? -18.246 -6.046 -8.954 1.00 80.75 109 LEU A CA 1
ATOM 839 C C . LEU A 1 109 ? -17.730 -7.167 -9.860 1.00 80.75 109 LEU A C 1
ATOM 841 O O . LEU A 1 109 ? -17.731 -6.996 -11.073 1.00 80.75 109 LEU A O 1
ATOM 845 N N . ALA A 1 110 ? -17.322 -8.310 -9.304 1.00 76.25 110 ALA A N 1
ATOM 846 C CA . ALA A 1 110 ? -16.828 -9.446 -10.080 1.00 76.25 110 ALA A CA 1
ATOM 847 C C . ALA A 1 110 ? -17.898 -10.014 -11.023 1.00 76.25 110 ALA A C 1
ATOM 849 O O . ALA A 1 110 ? -17.595 -10.349 -12.170 1.00 76.25 110 ALA A O 1
ATOM 850 N N . TYR A 1 111 ? -19.153 -10.065 -10.572 1.00 74.75 111 TYR A N 1
ATOM 851 C CA . TYR A 1 111 ? -20.276 -10.462 -11.417 1.00 74.75 111 TYR A CA 1
ATOM 852 C C . TYR A 1 111 ? -20.482 -9.487 -12.589 1.00 74.75 111 TYR A C 1
ATOM 854 O O . TYR A 1 111 ? -20.578 -9.918 -13.738 1.00 74.75 111 TYR A O 1
ATOM 862 N N . PHE A 1 112 ? -20.490 -8.177 -12.314 1.00 75.06 112 PHE A N 1
ATOM 863 C CA . PHE A 1 112 ? -20.761 -7.148 -13.325 1.00 75.06 112 PHE A CA 1
ATOM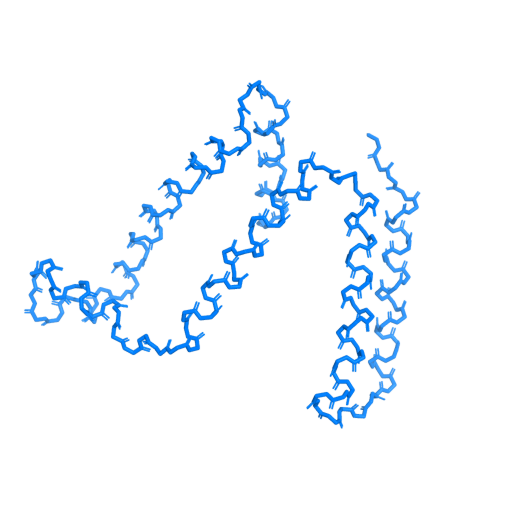 864 C C . PHE A 1 112 ? -19.594 -6.884 -14.290 1.00 75.06 112 PHE A C 1
ATOM 866 O O . PHE A 1 112 ? -19.820 -6.765 -15.491 1.00 75.06 112 PHE A O 1
ATOM 873 N N . LEU A 1 113 ? -18.356 -6.784 -13.795 1.00 73.44 113 LEU A N 1
ATOM 874 C CA . LEU A 1 113 ? -17.185 -6.415 -14.605 1.00 73.44 113 LEU A CA 1
ATOM 875 C C . LEU A 1 113 ? -16.624 -7.587 -15.412 1.00 73.44 113 LEU A C 1
ATOM 877 O O . LEU A 1 113 ? -16.180 -7.388 -16.539 1.00 73.44 113 LEU A O 1
ATOM 881 N N . PHE A 1 114 ? -16.639 -8.802 -14.857 1.00 68.88 114 PHE A N 1
ATOM 882 C CA . PHE A 1 114 ? -15.993 -9.960 -15.483 1.00 68.88 114 PHE A CA 1
ATOM 883 C C . PHE A 1 114 ? -16.981 -10.948 -16.123 1.00 68.88 114 PHE A C 1
ATOM 885 O O . PHE A 1 114 ? -16.544 -11.990 -16.607 1.00 68.88 114 PHE A O 1
ATOM 892 N N . ASN A 1 115 ? -18.298 -10.657 -16.133 1.00 66.56 115 ASN A N 1
ATOM 893 C CA . ASN A 1 115 ? -19.354 -11.605 -16.545 1.00 66.56 115 ASN A CA 1
ATOM 894 C C . ASN A 1 115 ? -19.166 -12.996 -15.902 1.00 66.56 115 ASN A C 1
ATOM 896 O O . ASN A 1 115 ? -19.464 -14.043 -16.487 1.00 66.56 115 ASN A O 1
ATOM 900 N N . PHE A 1 116 ? -18.606 -13.012 -14.691 1.00 61.94 116 PHE A N 1
ATOM 901 C CA . PHE A 1 116 ? -18.187 -14.233 -14.034 1.00 61.94 116 PHE A CA 1
ATOM 902 C C . PHE A 1 116 ? -19.429 -14.954 -13.519 1.00 61.94 116 PHE A C 1
ATOM 904 O O . PHE A 1 116 ? -20.137 -14.438 -12.655 1.00 61.94 116 PHE A O 1
ATOM 911 N N . ARG A 1 117 ? -19.716 -16.147 -14.054 1.00 65.94 117 ARG A N 1
ATOM 912 C CA . ARG A 1 117 ? -20.789 -17.000 -13.534 1.00 65.94 117 ARG A CA 1
ATOM 913 C C . ARG A 1 117 ? -20.308 -17.599 -12.212 1.00 65.94 117 ARG A C 1
ATOM 915 O O . ARG A 1 117 ? -19.390 -18.418 -12.251 1.00 65.94 117 ARG A O 1
ATOM 922 N N . PRO A 1 118 ? -20.874 -17.209 -11.057 1.00 62.75 118 PRO A N 1
ATOM 923 C CA . PRO A 1 118 ? -20.400 -17.702 -9.773 1.00 62.75 118 PRO A CA 1
ATOM 924 C C . PRO A 1 118 ? -20.575 -19.223 -9.705 1.00 62.75 118 PRO A C 1
ATOM 926 O O . PRO A 1 118 ? -21.689 -19.742 -9.681 1.00 62.75 118 PRO A O 1
ATOM 929 N N . THR A 1 119 ? -19.459 -19.951 -9.698 1.00 74.62 119 THR A N 1
ATOM 930 C CA . THR A 1 119 ? -19.427 -21.403 -9.493 1.00 74.62 119 THR A CA 1
ATOM 931 C C . THR A 1 119 ? -19.894 -21.725 -8.069 1.00 74.62 119 THR A C 1
ATOM 933 O O . THR A 1 119 ? -19.642 -20.940 -7.156 1.00 74.62 119 THR A O 1
ATOM 936 N N . MET A 1 120 ? -20.505 -22.892 -7.822 1.00 73.62 120 MET A N 1
ATOM 937 C CA . MET A 1 120 ? -20.923 -23.286 -6.459 1.00 73.62 120 MET A CA 1
ATOM 938 C C . MET A 1 120 ? -19.793 -23.158 -5.421 1.00 73.62 120 MET A C 1
ATOM 940 O O . MET A 1 120 ? -20.031 -22.720 -4.300 1.00 73.62 120 MET A O 1
ATOM 944 N N . PHE A 1 121 ? -18.549 -23.454 -5.809 1.00 76.88 121 PHE A N 1
ATOM 945 C CA . PHE A 1 121 ? -17.373 -23.283 -4.950 1.00 76.88 121 PHE A CA 1
ATOM 946 C C . PHE A 1 121 ? -17.133 -21.829 -4.512 1.00 76.88 121 PHE A C 1
ATOM 948 O O . PHE A 1 121 ? -16.716 -21.598 -3.380 1.00 76.88 121 PHE A O 1
ATOM 955 N N . PHE A 1 122 ? -17.431 -20.846 -5.369 1.00 73.50 122 PHE A N 1
ATOM 956 C CA . PHE A 1 122 ? -17.318 -19.425 -5.031 1.00 73.50 122 PHE A CA 1
ATOM 957 C C . PHE A 1 122 ? -18.352 -19.022 -3.977 1.00 73.50 122 PHE A C 1
ATOM 959 O O . PHE A 1 122 ? -18.021 -18.314 -3.031 1.00 73.50 122 PHE A O 1
ATOM 966 N N . VAL A 1 123 ? -19.583 -19.526 -4.097 1.00 75.69 123 VAL A N 1
ATOM 967 C CA . VAL A 1 123 ? -20.663 -19.251 -3.136 1.00 75.69 123 VAL A CA 1
ATOM 968 C C . VAL A 1 123 ? -20.341 -19.853 -1.769 1.00 75.69 123 VAL A C 1
ATOM 970 O O . VAL A 1 123 ? -20.434 -19.162 -0.757 1.00 75.69 123 VAL A O 1
ATOM 973 N N . VAL A 1 124 ? -19.884 -21.109 -1.732 1.00 81.50 124 VAL A N 1
ATOM 974 C CA . VAL A 1 124 ? -19.458 -21.761 -0.482 1.00 81.50 124 VAL A CA 1
ATOM 975 C C . VAL A 1 124 ? -18.284 -21.009 0.152 1.00 81.50 124 VAL A C 1
ATOM 977 O O . VAL A 1 124 ? -18.307 -20.744 1.354 1.00 81.50 124 VAL A O 1
ATOM 980 N N . GLY A 1 125 ? -17.294 -20.600 -0.649 1.00 77.69 125 GLY A N 1
ATOM 981 C CA . GLY A 1 125 ? -16.176 -19.778 -0.184 1.00 77.69 125 GLY A CA 1
ATOM 982 C C . GLY A 1 125 ? -16.628 -18.432 0.388 1.00 77.69 125 GLY A C 1
ATOM 983 O O . GLY A 1 125 ? -16.201 -18.057 1.478 1.00 77.69 125 GLY A O 1
ATOM 984 N N . ALA A 1 126 ? -17.546 -17.736 -0.286 1.00 75.81 126 ALA A N 1
ATOM 985 C CA . ALA A 1 126 ? -18.102 -16.471 0.188 1.00 75.81 126 ALA A CA 1
ATOM 986 C C . ALA A 1 126 ? -18.848 -16.634 1.524 1.00 75.81 126 ALA A C 1
ATOM 988 O O . ALA A 1 126 ? -18.635 -15.841 2.442 1.00 75.81 126 ALA A O 1
ATOM 989 N N . CYS A 1 127 ? -19.652 -17.691 1.683 1.00 80.69 127 CYS A N 1
ATOM 990 C CA . CYS A 1 127 ? -20.322 -18.002 2.949 1.00 80.69 127 CYS A CA 1
ATOM 991 C C . CYS A 1 127 ? -19.325 -18.280 4.085 1.00 80.69 127 CYS A C 1
ATOM 993 O O . CYS A 1 127 ? -19.510 -17.770 5.190 1.00 80.69 127 CYS A O 1
ATOM 995 N N . PHE A 1 128 ? -18.252 -19.035 3.819 1.00 82.06 128 PHE A N 1
ATOM 996 C CA . PHE A 1 128 ? -17.193 -19.289 4.803 1.00 82.06 128 PHE A CA 1
ATOM 997 C C . PHE A 1 128 ? -16.482 -18.006 5.235 1.00 82.06 128 PHE A C 1
ATOM 999 O O . PHE A 1 128 ? -16.242 -17.809 6.425 1.00 82.06 128 PHE A O 1
ATOM 1006 N N . VAL A 1 129 ? -16.175 -17.117 4.288 1.00 76.19 129 VAL A N 1
ATOM 1007 C CA . VAL A 1 129 ? -15.532 -15.832 4.582 1.00 76.19 129 VAL A CA 1
ATOM 1008 C C . VAL A 1 129 ? -16.457 -14.945 5.423 1.00 76.19 129 VAL A C 1
ATOM 1010 O O . VAL A 1 129 ? -16.013 -14.405 6.434 1.00 76.19 129 VAL A O 1
ATOM 1013 N N . ILE A 1 130 ? -17.743 -14.841 5.072 1.00 77.38 130 ILE A N 1
ATOM 1014 C CA . ILE A 1 130 ? -18.731 -14.086 5.864 1.00 77.38 130 ILE A CA 1
ATOM 1015 C C . ILE A 1 130 ? -18.841 -14.664 7.283 1.00 77.38 130 ILE A C 1
ATOM 1017 O O . ILE A 1 130 ? -18.809 -13.909 8.254 1.00 77.38 130 ILE A O 1
ATOM 1021 N N . GLY A 1 131 ? -18.905 -15.993 7.417 1.00 80.50 131 GLY A N 1
ATOM 1022 C CA . GLY A 1 131 ? -18.942 -16.670 8.714 1.00 80.50 131 GLY A CA 1
ATOM 1023 C C . GLY A 1 131 ? -17.691 -16.409 9.558 1.00 80.50 131 GLY A C 1
ATOM 1024 O O . GLY A 1 131 ? -17.801 -16.086 10.740 1.00 80.50 131 GLY A O 1
ATOM 1025 N N . ALA A 1 132 ? -16.504 -16.469 8.951 1.00 75.19 132 ALA A N 1
ATOM 1026 C CA . ALA A 1 132 ? -15.243 -16.185 9.630 1.00 75.19 132 ALA A CA 1
ATOM 1027 C C . ALA A 1 132 ? -15.168 -14.736 10.132 1.00 75.19 132 ALA A C 1
ATOM 1029 O O . ALA A 1 132 ? -14.741 -14.508 11.266 1.00 75.19 132 ALA A O 1
ATOM 1030 N N . VAL A 1 133 ? -15.619 -13.759 9.335 1.00 71.56 133 VAL A N 1
ATOM 1031 C CA . VAL A 1 133 ? -15.640 -12.357 9.781 1.00 71.56 133 VAL A CA 1
ATOM 1032 C C . VAL A 1 133 ? -16.660 -12.142 10.901 1.00 71.56 133 VAL A C 1
ATOM 1034 O O . VAL A 1 133 ? -16.363 -11.424 11.855 1.00 71.56 133 VAL A O 1
ATOM 1037 N N . PHE A 1 134 ? -17.815 -12.811 10.849 1.00 73.31 134 PHE A N 1
ATOM 1038 C CA . PHE A 1 134 ? -18.798 -12.777 11.936 1.00 73.31 134 PHE A CA 1
ATOM 1039 C C . PHE A 1 134 ? -18.219 -13.307 13.252 1.00 73.31 134 PHE A C 1
ATOM 1041 O O . PHE A 1 134 ? -18.306 -12.633 14.277 1.00 73.31 134 PHE A O 1
ATOM 1048 N N . VAL A 1 135 ? -17.573 -14.476 13.225 1.00 77.56 135 VAL A N 1
ATOM 1049 C CA . VAL A 1 135 ? -16.937 -15.071 14.414 1.00 77.56 135 VAL A CA 1
ATOM 1050 C C . VAL A 1 135 ? -15.819 -14.173 14.948 1.00 77.56 135 VAL A C 1
ATOM 1052 O O . VAL A 1 135 ? -15.740 -13.941 16.154 1.00 77.56 135 VAL A O 1
ATOM 1055 N N . TYR A 1 136 ? -14.993 -13.612 14.061 1.00 66.25 136 TYR A N 1
ATOM 1056 C CA . TYR A 1 136 ? -13.925 -12.687 14.442 1.00 66.25 136 TYR A CA 1
ATOM 1057 C C . TYR A 1 136 ? -14.464 -11.381 15.048 1.00 66.25 136 TYR A C 1
ATOM 1059 O O . TYR A 1 136 ? -13.880 -10.847 15.987 1.00 66.25 136 TYR A O 1
ATOM 1067 N N . SER A 1 137 ? -15.606 -10.885 14.564 1.00 65.94 137 SER A N 1
ATOM 1068 C CA . SER A 1 137 ? -16.258 -9.692 15.115 1.00 65.94 137 SER A CA 1
ATOM 1069 C C . SER A 1 137 ? -16.904 -9.930 16.486 1.00 65.94 137 SER A C 1
ATOM 1071 O O . SER A 1 137 ? -17.091 -8.966 17.228 1.00 65.94 137 SER A O 1
ATOM 1073 N N . ILE A 1 138 ? -17.270 -11.173 16.818 1.00 70.62 138 ILE A N 1
ATOM 1074 C CA . ILE A 1 138 ? -17.927 -11.535 18.087 1.00 70.62 138 ILE A CA 1
ATOM 1075 C C . ILE A 1 138 ? -16.924 -11.691 19.241 1.00 70.62 138 ILE A C 1
ATOM 1077 O O . ILE A 1 138 ? -17.306 -11.496 20.392 1.00 70.62 138 ILE A O 1
ATOM 1081 N N . TYR A 1 139 ? -15.647 -11.973 18.960 1.00 63.78 139 TYR A N 1
ATOM 1082 C CA . TYR A 1 139 ? -14.581 -12.038 19.970 1.00 63.78 139 TYR A CA 1
ATOM 1083 C C . TYR A 1 139 ? -13.622 -10.836 19.876 1.00 63.78 139 TYR A C 1
ATOM 1085 O O . TYR A 1 139 ? -12.477 -10.986 19.438 1.00 63.78 139 TYR A O 1
ATOM 1093 N N . PRO A 1 140 ? -14.035 -9.631 20.313 1.00 55.34 140 PRO A N 1
ATOM 1094 C CA . PRO A 1 140 ? -13.104 -8.538 20.525 1.00 55.34 140 PRO A CA 1
ATOM 1095 C C . PRO A 1 140 ? -12.232 -8.880 21.741 1.00 55.34 140 PRO A C 1
ATOM 1097 O O . PRO A 1 140 ? -12.669 -8.776 22.886 1.00 55.34 140 PRO A O 1
ATOM 1100 N N . TYR A 1 141 ? -10.996 -9.321 21.500 1.00 47.12 141 TYR A N 1
ATOM 1101 C CA . TYR A 1 141 ? -9.982 -9.378 22.551 1.00 47.12 141 TYR A CA 1
ATOM 1102 C C . TYR A 1 141 ? -9.762 -7.945 23.061 1.00 47.12 141 TYR A C 1
ATOM 1104 O O . TYR A 1 141 ? -9.363 -7.076 22.280 1.00 47.12 141 TYR A O 1
ATOM 1112 N N . ARG A 1 142 ? -10.120 -7.697 24.327 1.00 40.69 142 ARG A N 1
ATOM 1113 C CA . ARG A 1 142 ? -9.825 -6.446 25.036 1.00 40.69 142 ARG A CA 1
ATOM 1114 C C . ARG A 1 142 ? -8.341 -6.338 25.349 1.00 40.69 142 ARG A C 1
ATOM 1116 O O . ARG A 1 142 ? -7.769 -7.353 25.797 1.00 40.69 142 ARG A O 1
#

Sequence (142 aa):
LSGFAGIYFEKILKGSDVSIWIRNIQLALPSIFFALLFAFVKDNDKIFSDGGAPAAIWGRMLYGFDWAVWVTIAISAFGGLVVAVVIKFADNILKAFATSFAIVLNCILAYFLFNFRPTMFFVVGACFVIGAVFVYSIYPYR

Organism: Heligmosomoides polygyrus (NCBI:txid6339)

Secondary structure (DSSP, 8-state):
-HHHHHHHHHHHHHTS---HHHHHHHHHHHHHHHHHHHHHHHSHHHHSTT---HHHHHHHHTTT--HHHHHHHHHHHHHHHHHHHHHHH--HHHHHHHHHHHHHHHHHHHHHHH-----HHHHHHHHHHHHHHHHHHH----

pLDDT: mean 70.64, std 9.82, range [40.69, 88.38]